Protein AF-A0A8K0DHV5-F1 (afdb_monomer_lite)

Organism: NCBI:txid2594499

Foldseek 3Di:
DPPDPDDDDDQDDDDDDPDPVDPDDDDGDDDLPDAWDKDWDKDFDADPVRDTPDMDIQADPVRPPDIDTDHHPDPPDPVVVVVVVVVVVVVVVVVVVVVVVVVVVVVVVVVD

Secondary structure (DSSP, 8-state):
-TT--S-------------TT-------PPPTTS-SEEE--EEEEE-TT--EEEEEESS-TTS-SS-EEE----S--HHHHHHHHHHHHHHHHHHHHHHHHHHHHHHHHTT-

Sequence (112 aa):
MNKDKTCQFTIANVPYDASPQSNQSLDWTIGKDVPTATYFVRAYAYDSAGEEVAFGQTTDAKKTMNLFEIQGISGRHISLEIASICFFAFSVVSLFGFFLVEKRKNRRLTNN

Structure (mmCIF, N/CA/C/O backbone):
data_AF-A0A8K0DHV5-F1
#
_entry.id   AF-A0A8K0DHV5-F1
#
loop_
_atom_site.group_PDB
_atom_site.id
_atom_site.type_symbol
_atom_site.label_atom_id
_atom_site.label_alt_id
_atom_site.label_comp_id
_atom_site.label_asym_id
_atom_site.label_entity_id
_atom_site.label_seq_id
_atom_site.pdbx_PDB_ins_code
_atom_site.Cartn_x
_atom_site.Cartn_y
_atom_site.Cartn_z
_atom_site.occupancy
_atom_site.B_iso_or_equiv
_atom_site.auth_seq_id
_atom_site.auth_comp_id
_atom_site.auth_asym_id
_atom_site.auth_atom_id
_atom_site.pdbx_PDB_model_num
ATOM 1 N N . MET A 1 1 ? 14.924 -15.359 -4.840 1.00 45.59 1 MET A N 1
ATOM 2 C CA . MET A 1 1 ? 13.926 -14.417 -4.278 1.00 45.59 1 MET A CA 1
ATOM 3 C C . MET A 1 1 ? 13.125 -14.938 -3.070 1.00 45.59 1 MET A C 1
ATOM 5 O O . MET A 1 1 ? 12.117 -14.347 -2.734 1.00 45.59 1 MET A O 1
ATOM 9 N N . ASN A 1 2 ? 13.568 -15.972 -2.337 1.00 51.31 2 ASN A N 1
ATOM 10 C CA . ASN A 1 2 ? 12.712 -16.662 -1.347 1.00 51.31 2 ASN A CA 1
ATOM 11 C C . ASN A 1 2 ? 12.910 -16.240 0.130 1.00 51.31 2 ASN A C 1
ATOM 13 O O . ASN A 1 2 ? 12.532 -16.970 1.039 1.00 51.31 2 ASN A O 1
ATOM 17 N N . LYS A 1 3 ? 13.572 -15.103 0.392 1.00 61.62 3 LYS A N 1
ATOM 18 C CA . LYS A 1 3 ? 13.890 -14.634 1.762 1.00 61.62 3 LYS A CA 1
ATOM 19 C C . LYS A 1 3 ? 13.349 -13.244 2.088 1.00 61.62 3 LYS A C 1
ATOM 21 O O . LYS A 1 3 ? 13.577 -12.756 3.193 1.00 61.62 3 LYS A O 1
ATOM 26 N N . ASP A 1 4 ? 12.664 -12.604 1.147 1.00 65.88 4 ASP A N 1
ATOM 27 C CA . ASP A 1 4 ? 12.037 -11.321 1.421 1.00 65.88 4 ASP A CA 1
ATOM 28 C C . ASP A 1 4 ? 10.738 -11.553 2.200 1.00 65.88 4 ASP A C 1
ATOM 30 O O . ASP A 1 4 ? 9.826 -12.215 1.718 1.00 65.88 4 ASP A O 1
ATOM 34 N N . LYS A 1 5 ? 10.689 -11.051 3.436 1.00 73.88 5 LYS A N 1
ATOM 35 C CA . LYS A 1 5 ? 9.542 -11.203 4.345 1.00 73.88 5 LYS A CA 1
ATOM 36 C C . LYS A 1 5 ? 8.532 -10.060 4.223 1.00 73.88 5 LYS A C 1
ATOM 38 O O . LYS A 1 5 ? 7.635 -9.946 5.053 1.00 73.88 5 LYS A O 1
ATOM 43 N N . THR A 1 6 ? 8.710 -9.170 3.253 1.00 82.62 6 THR A N 1
ATOM 44 C CA . THR A 1 6 ? 7.828 -8.016 3.074 1.00 82.62 6 THR A CA 1
ATOM 45 C C . THR A 1 6 ? 6.590 -8.400 2.264 1.00 82.62 6 THR A C 1
ATOM 47 O O . THR A 1 6 ? 6.677 -9.126 1.276 1.00 82.62 6 THR A O 1
ATOM 50 N N . CYS A 1 7 ? 5.424 -7.916 2.694 1.00 83.94 7 CYS A N 1
ATOM 51 C CA . CYS A 1 7 ? 4.184 -8.056 1.934 1.00 83.94 7 CYS A CA 1
ATOM 52 C C . CYS A 1 7 ? 4.230 -7.104 0.734 1.00 83.94 7 CYS A C 1
ATOM 54 O O . CYS A 1 7 ? 4.509 -5.917 0.904 1.00 83.94 7 CYS A O 1
ATOM 56 N N . GLN A 1 8 ? 3.993 -7.622 -0.470 1.00 86.75 8 GLN A N 1
ATOM 57 C CA . GLN A 1 8 ? 4.061 -6.843 -1.704 1.00 86.75 8 GLN A CA 1
ATOM 58 C C . GLN A 1 8 ? 2.657 -6.523 -2.211 1.00 86.75 8 GLN A C 1
ATOM 60 O O . GLN A 1 8 ? 1.790 -7.392 -2.243 1.00 86.75 8 GLN A O 1
ATOM 65 N N . PHE A 1 9 ? 2.468 -5.277 -2.638 1.00 89.00 9 PHE A N 1
ATOM 66 C CA . PHE A 1 9 ? 1.252 -4.799 -3.285 1.00 89.00 9 PHE A CA 1
ATOM 67 C C . PHE A 1 9 ? 1.634 -4.252 -4.655 1.00 89.00 9 PHE A C 1
ATOM 69 O O . PHE A 1 9 ? 2.598 -3.494 -4.777 1.00 89.00 9 PHE A O 1
ATOM 76 N N . THR A 1 10 ? 0.898 -4.657 -5.689 1.00 90.38 10 THR A N 1
ATOM 77 C CA . THR A 1 10 ? 1.138 -4.147 -7.041 1.00 90.38 10 THR A CA 1
ATOM 78 C C . THR A 1 10 ? 0.528 -2.756 -7.150 1.00 90.38 10 THR A C 1
ATOM 80 O O . THR A 1 10 ? -0.682 -2.601 -7.024 1.00 90.38 10 THR A O 1
ATOM 83 N N . ILE A 1 11 ? 1.377 -1.754 -7.373 1.00 90.31 11 ILE A N 1
ATOM 84 C CA . ILE A 1 11 ? 0.965 -0.359 -7.575 1.00 90.31 11 ILE A CA 1
ATOM 85 C C . ILE A 1 11 ? 0.481 -0.159 -9.018 1.00 90.31 11 ILE A C 1
ATOM 87 O O . ILE A 1 11 ? -0.624 0.329 -9.242 1.00 90.31 11 ILE A O 1
ATOM 91 N N . ALA A 1 12 ? 1.293 -0.577 -9.993 1.00 89.44 12 ALA A N 1
ATOM 92 C CA . ALA A 1 12 ? 0.946 -0.602 -11.408 1.00 89.44 12 ALA A CA 1
ATO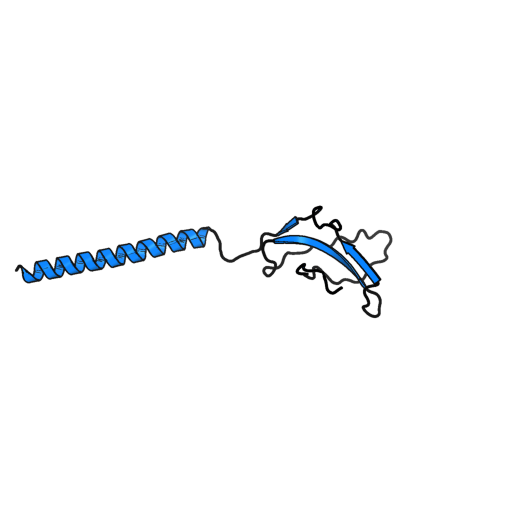M 93 C C . ALA A 1 12 ? 1.827 -1.591 -12.178 1.00 89.44 12 ALA A C 1
ATOM 95 O O . ALA A 1 12 ? 2.909 -1.962 -11.726 1.00 89.44 12 ALA A O 1
ATOM 96 N N . ASN A 1 13 ? 1.354 -1.974 -13.361 1.00 91.00 13 ASN A N 1
ATOM 97 C CA . ASN A 1 13 ? 2.111 -2.707 -14.366 1.00 91.00 13 ASN A CA 1
ATOM 98 C C . ASN A 1 13 ? 1.895 -1.998 -15.708 1.00 91.00 13 ASN A C 1
ATOM 100 O O . ASN A 1 13 ? 0.797 -2.058 -16.265 1.00 91.00 13 ASN A O 1
ATOM 104 N N . VAL A 1 14 ? 2.903 -1.259 -16.166 1.00 87.69 14 VAL A N 1
ATOM 105 C CA . VAL A 1 14 ? 2.820 -0.408 -17.359 1.00 87.69 14 VAL A CA 1
ATOM 106 C C . VAL A 1 14 ? 4.005 -0.672 -18.288 1.00 87.69 14 VAL A C 1
ATOM 108 O O . VAL A 1 14 ? 5.094 -0.976 -17.798 1.00 87.69 14 VAL A O 1
ATOM 111 N N . PRO A 1 15 ? 3.829 -0.545 -19.616 1.00 87.31 15 PRO A N 1
ATOM 112 C CA . PRO A 1 15 ? 4.944 -0.599 -20.552 1.00 87.31 15 PRO A CA 1
ATOM 113 C C . PRO A 1 15 ? 5.969 0.501 -20.264 1.00 87.31 15 PRO A C 1
ATOM 115 O O . PRO A 1 15 ? 5.610 1.629 -19.922 1.00 87.31 15 PRO A O 1
ATOM 118 N N . TYR A 1 16 ? 7.247 0.178 -20.448 1.00 83.19 16 TYR A N 1
ATOM 119 C CA . TYR A 1 16 ? 8.313 1.170 -20.379 1.00 83.19 16 TYR A CA 1
ATOM 120 C C . TYR A 1 16 ? 8.198 2.158 -21.550 1.00 83.19 16 TYR A C 1
ATOM 122 O O . TYR A 1 16 ? 8.096 1.739 -22.705 1.00 83.19 16 TYR A O 1
ATOM 130 N N . ASP A 1 17 ? 8.231 3.459 -21.257 1.00 81.94 17 ASP A N 1
ATOM 131 C CA . ASP A 1 17 ? 8.279 4.516 -22.269 1.00 81.94 17 ASP A CA 1
ATOM 132 C C . ASP A 1 17 ? 9.731 4.980 -22.415 1.00 81.94 17 ASP A C 1
ATOM 134 O O . ASP A 1 17 ? 10.318 5.525 -21.485 1.00 81.94 17 ASP A O 1
ATOM 138 N N . ALA A 1 18 ? 10.325 4.737 -23.583 1.00 77.81 18 ALA A N 1
ATOM 139 C CA . ALA A 1 18 ? 11.706 5.115 -23.878 1.00 77.81 18 ALA A CA 1
ATOM 140 C C . ALA A 1 18 ? 11.850 6.578 -24.346 1.00 77.81 18 ALA A C 1
ATOM 142 O O . ALA A 1 18 ? 12.936 6.981 -24.774 1.00 77.81 18 ALA A O 1
ATOM 143 N N . SER A 1 19 ? 10.774 7.372 -24.315 1.00 79.81 19 SER A N 1
ATOM 144 C CA . SER A 1 19 ? 10.789 8.762 -24.766 1.00 79.81 19 SER A CA 1
ATOM 145 C C . SER A 1 19 ? 11.746 9.631 -23.924 1.00 79.81 19 SER A C 1
ATOM 147 O O . SER A 1 19 ? 11.651 9.635 -22.692 1.00 79.81 19 SER A O 1
ATOM 149 N N . PRO A 1 20 ? 12.642 10.420 -24.551 1.00 64.69 20 PRO A N 1
ATOM 150 C CA . PRO A 1 20 ? 13.701 11.173 -23.869 1.00 64.69 20 PRO A CA 1
ATOM 151 C C . PRO A 1 20 ? 13.216 12.326 -22.967 1.00 64.69 20 PRO A C 1
ATOM 153 O O . PRO A 1 20 ? 14.026 12.908 -22.249 1.00 64.69 20 PRO A O 1
ATOM 156 N N . GLN A 1 21 ? 11.920 12.664 -22.969 1.00 59.97 21 GLN A N 1
ATOM 157 C CA . GLN A 1 21 ? 11.311 13.638 -22.047 1.00 59.97 21 GLN A CA 1
ATOM 158 C C . GLN A 1 21 ? 10.574 12.995 -20.855 1.00 59.97 21 GLN A C 1
ATOM 160 O O . GLN A 1 21 ? 9.997 13.712 -20.033 1.00 59.97 21 GLN A O 1
ATOM 165 N N . SER A 1 22 ? 10.552 11.664 -20.745 1.00 58.12 22 SER A N 1
ATOM 166 C CA . SER A 1 22 ? 9.665 10.965 -19.810 1.00 58.12 22 SER A CA 1
ATOM 167 C C . SER A 1 22 ? 10.289 10.765 -18.421 1.00 58.12 22 SER A C 1
ATOM 169 O O . SER A 1 22 ? 10.751 9.692 -18.045 1.00 58.12 22 SER A O 1
ATOM 171 N N . ASN A 1 23 ? 10.231 11.800 -17.580 1.00 66.88 23 ASN A N 1
ATOM 172 C CA . ASN A 1 23 ? 10.153 11.534 -16.143 1.00 66.88 23 ASN A CA 1
ATOM 173 C C . ASN A 1 23 ? 8.797 10.862 -15.892 1.00 66.88 23 ASN A C 1
ATOM 175 O O . ASN A 1 23 ? 7.771 11.538 -15.815 1.00 66.88 23 ASN A O 1
ATOM 179 N N . GLN A 1 24 ? 8.782 9.530 -15.851 1.00 74.56 24 GLN A N 1
ATOM 180 C CA . GLN A 1 24 ? 7.563 8.766 -15.618 1.00 74.56 24 GLN A CA 1
ATOM 181 C C . GLN A 1 24 ? 7.111 8.973 -14.168 1.00 74.56 24 GLN A C 1
ATOM 183 O O . GLN A 1 24 ? 7.698 8.430 -13.233 1.00 74.56 24 GLN A O 1
ATOM 188 N N . SER A 1 25 ? 6.070 9.783 -13.986 1.00 82.62 25 SER A N 1
ATOM 189 C CA . SER A 1 25 ? 5.342 9.889 -12.723 1.00 82.62 25 SER A CA 1
ATOM 190 C C . SER A 1 25 ? 4.069 9.062 -12.818 1.00 82.62 25 SER A C 1
ATOM 192 O O . SER A 1 25 ? 3.387 9.082 -13.842 1.00 82.62 25 SER A O 1
ATOM 194 N N . LEU A 1 26 ? 3.749 8.348 -11.746 1.00 86.94 26 LEU A N 1
ATOM 195 C CA . LEU A 1 26 ? 2.546 7.539 -11.642 1.00 86.94 26 LEU A CA 1
ATOM 196 C C . LEU A 1 26 ? 1.797 7.938 -10.376 1.00 86.94 26 LEU A C 1
ATOM 198 O O . LEU A 1 26 ? 2.315 7.784 -9.269 1.00 86.94 26 LEU A O 1
ATOM 202 N N . ASP A 1 27 ? 0.558 8.379 -10.550 1.00 90.06 27 ASP A N 1
ATOM 203 C CA . ASP A 1 27 ? -0.342 8.611 -9.433 1.00 90.06 27 ASP A CA 1
ATOM 204 C C . ASP A 1 27 ? -0.988 7.289 -9.022 1.00 90.06 27 ASP A C 1
ATOM 206 O O . ASP A 1 27 ? -1.664 6.624 -9.810 1.00 90.06 27 ASP A O 1
ATOM 210 N N . TRP A 1 28 ? -0.789 6.904 -7.764 1.00 89.06 28 TRP A N 1
ATOM 211 C CA . TRP A 1 28 ? -1.398 5.711 -7.194 1.00 89.06 28 TRP A CA 1
ATOM 212 C C . TRP A 1 28 ? -2.445 6.090 -6.155 1.00 89.06 28 TRP A C 1
ATOM 214 O O . TRP A 1 28 ? -2.146 6.713 -5.137 1.00 89.06 28 TRP A O 1
ATOM 224 N N . THR A 1 29 ? -3.689 5.679 -6.400 1.00 90.69 29 THR A N 1
ATOM 225 C CA . THR A 1 29 ? -4.750 5.772 -5.396 1.00 90.69 29 THR A CA 1
ATOM 226 C C . THR A 1 29 ? -4.688 4.547 -4.492 1.00 90.69 29 THR A C 1
ATOM 228 O O . THR A 1 29 ? -4.844 3.419 -4.955 1.00 90.69 29 THR A O 1
ATOM 231 N N . ILE A 1 30 ? -4.483 4.776 -3.197 1.00 89.06 30 ILE A N 1
ATOM 232 C CA . ILE A 1 30 ? -4.377 3.713 -2.195 1.00 89.06 30 ILE A CA 1
ATOM 233 C C . ILE A 1 30 ? -5.727 2.991 -2.067 1.00 89.06 30 ILE A C 1
ATOM 235 O O . ILE A 1 30 ? -6.751 3.604 -1.753 1.00 89.06 30 ILE A O 1
ATOM 239 N N . GLY A 1 31 ? -5.722 1.681 -2.319 1.00 86.69 31 GLY A N 1
ATOM 240 C CA . GLY A 1 31 ? -6.895 0.817 -2.192 1.00 86.69 31 GLY A CA 1
ATOM 241 C C . GLY A 1 31 ? -7.343 0.629 -0.740 1.00 86.69 31 GLY A C 1
ATOM 242 O O . GLY A 1 31 ? -6.556 0.749 0.198 1.00 86.69 31 GLY A O 1
ATOM 243 N N . LYS A 1 32 ? -8.627 0.305 -0.536 1.00 86.19 32 LYS A N 1
ATOM 244 C CA . LYS A 1 32 ? -9.196 0.042 0.806 1.00 86.19 32 LYS A CA 1
ATOM 245 C C . LYS A 1 32 ? -8.638 -1.228 1.459 1.00 86.19 32 LYS A C 1
ATOM 247 O O . LYS A 1 32 ? -8.757 -1.398 2.666 1.00 86.19 32 LYS A O 1
ATOM 252 N N . ASP A 1 33 ? -8.090 -2.121 0.651 1.00 86.19 33 ASP A N 1
ATOM 253 C CA . ASP A 1 33 ? -7.457 -3.381 1.027 1.00 86.19 33 ASP A CA 1
ATOM 254 C C . ASP A 1 33 ? -6.017 -3.206 1.534 1.00 86.19 33 ASP A C 1
ATOM 256 O O . ASP A 1 33 ? -5.467 -4.138 2.120 1.00 86.19 33 ASP A O 1
ATOM 260 N N . VAL A 1 34 ? -5.421 -2.020 1.366 1.00 88.88 34 VAL A N 1
ATOM 261 C CA . VAL A 1 34 ? -4.078 -1.714 1.867 1.00 88.88 34 VAL A CA 1
ATOM 262 C C . VAL A 1 34 ? -4.140 -1.443 3.379 1.00 88.88 34 VAL A C 1
ATOM 264 O O . VAL A 1 34 ? -4.778 -0.474 3.808 1.00 88.88 34 VAL A O 1
ATOM 267 N N . PRO A 1 35 ? -3.498 -2.275 4.222 1.00 89.12 35 PRO A N 1
ATOM 268 C CA . PRO A 1 35 ? -3.574 -2.123 5.670 1.00 89.12 35 PRO A CA 1
ATOM 269 C C . PRO A 1 35 ? -2.695 -0.980 6.185 1.00 89.12 35 PRO A C 1
ATOM 271 O O . PRO A 1 35 ? -1.728 -0.572 5.537 1.00 89.12 35 PRO A O 1
ATOM 274 N N . THR A 1 36 ? -2.989 -0.519 7.406 1.00 90.00 36 THR A N 1
ATOM 275 C CA . THR A 1 36 ? -2.121 0.421 8.123 1.00 90.00 36 THR A CA 1
ATOM 276 C C . THR A 1 36 ? -0.772 -0.221 8.424 1.00 90.00 36 THR A C 1
ATOM 278 O O . THR A 1 36 ? -0.705 -1.161 9.216 1.00 90.00 36 THR A O 1
ATOM 281 N N . ALA A 1 37 ? 0.291 0.272 7.790 1.00 91.06 37 ALA A N 1
ATOM 282 C CA . ALA A 1 37 ? 1.658 -0.199 7.992 1.00 91.06 37 ALA A CA 1
ATOM 283 C C . ALA A 1 37 ? 2.681 0.790 7.407 1.00 91.06 37 ALA A C 1
ATOM 285 O O . ALA A 1 37 ? 2.336 1.805 6.796 1.00 91.06 37 ALA A O 1
ATOM 286 N N . THR A 1 38 ? 3.959 0.464 7.585 1.00 92.62 38 THR A N 1
ATOM 287 C CA . THR A 1 38 ? 5.086 1.170 6.978 1.00 92.62 38 THR A CA 1
ATOM 288 C C . THR A 1 38 ? 5.489 0.501 5.665 1.00 92.62 38 THR A C 1
ATOM 290 O O . THR A 1 38 ? 5.728 -0.707 5.620 1.00 92.62 38 THR A O 1
ATOM 293 N N . TYR A 1 39 ? 5.598 1.296 4.607 1.00 92.44 39 TYR A N 1
ATOM 294 C CA . TYR A 1 39 ? 5.837 0.858 3.238 1.00 92.44 39 TYR A CA 1
ATOM 295 C C . TYR A 1 39 ? 7.079 1.522 2.636 1.00 92.44 39 TYR A C 1
ATOM 297 O O . TYR A 1 39 ? 7.576 2.545 3.107 1.00 92.44 39 TYR A O 1
ATOM 305 N N . PHE A 1 40 ? 7.578 0.910 1.566 1.00 93.88 40 PHE A N 1
ATOM 306 C CA . PHE A 1 40 ? 8.581 1.453 0.654 1.00 93.88 40 PHE A CA 1
ATOM 307 C C . PHE A 1 40 ? 8.215 1.016 -0.766 1.00 93.88 40 PHE A C 1
ATOM 309 O O . PHE A 1 40 ? 7.552 -0.010 -0.945 1.00 93.88 40 PHE A O 1
ATOM 316 N N . VAL A 1 41 ? 8.636 1.776 -1.776 1.00 92.62 41 VAL A N 1
ATOM 317 C CA . VAL A 1 41 ? 8.305 1.460 -3.172 1.00 92.62 41 VAL A CA 1
ATOM 318 C C . VAL A 1 41 ? 9.406 0.608 -3.787 1.00 92.62 41 VAL A C 1
ATOM 320 O O . VAL A 1 41 ? 10.598 0.808 -3.524 1.00 92.62 41 VAL A O 1
ATOM 323 N N . ARG A 1 42 ? 8.986 -0.344 -4.623 1.00 91.81 42 ARG A N 1
ATOM 324 C CA . ARG A 1 42 ? 9.846 -1.116 -5.512 1.00 91.81 42 ARG A CA 1
ATOM 325 C C . ARG A 1 42 ? 9.364 -1.011 -6.943 1.00 91.81 42 ARG A C 1
ATOM 327 O O . ARG A 1 42 ? 8.169 -1.121 -7.196 1.00 91.81 42 ARG A O 1
ATOM 334 N N . ALA A 1 43 ? 10.314 -0.822 -7.843 1.00 91.50 43 ALA A N 1
ATOM 335 C CA . ALA A 1 43 ? 10.103 -0.852 -9.276 1.00 91.50 43 ALA A CA 1
ATOM 336 C C . ALA A 1 43 ? 10.858 -2.052 -9.843 1.00 91.50 43 ALA A C 1
ATOM 338 O O . ALA A 1 43 ? 12.026 -2.263 -9.512 1.00 91.50 43 ALA A O 1
ATOM 339 N N . TYR A 1 44 ? 10.183 -2.824 -10.682 1.00 91.19 44 TYR A N 1
ATOM 340 C CA . TYR A 1 4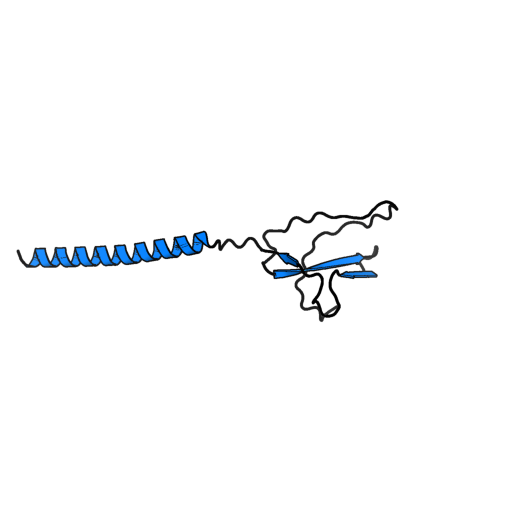4 ? 10.732 -3.994 -11.351 1.00 91.19 44 TYR A CA 1
ATOM 341 C C . TYR A 1 44 ? 10.697 -3.753 -12.855 1.00 91.19 44 TYR A C 1
ATOM 343 O O . TYR A 1 44 ? 9.705 -3.241 -13.374 1.00 91.19 44 TYR A O 1
ATOM 351 N N . ALA A 1 45 ? 11.778 -4.107 -13.538 1.00 91.44 45 ALA A N 1
ATOM 352 C CA . ALA A 1 45 ? 11.853 -4.122 -14.988 1.00 91.44 45 ALA A CA 1
ATOM 353 C C . ALA A 1 45 ? 11.801 -5.574 -15.456 1.00 91.44 45 ALA A C 1
ATOM 355 O O . ALA A 1 45 ? 12.592 -6.405 -15.002 1.00 91.44 45 ALA A O 1
ATOM 356 N N . TYR A 1 46 ? 10.880 -5.849 -16.372 1.00 92.62 46 TYR A N 1
ATOM 357 C CA . TYR A 1 46 ? 10.704 -7.156 -16.986 1.00 92.62 46 TYR A CA 1
ATOM 358 C C . TYR A 1 46 ? 11.030 -7.075 -18.474 1.00 92.62 46 TYR A C 1
ATOM 360 O O . TYR A 1 46 ? 10.774 -6.049 -19.110 1.00 92.62 46 TYR A O 1
ATOM 368 N N . ASP A 1 47 ? 11.599 -8.141 -19.025 1.00 91.69 47 ASP A N 1
ATOM 369 C CA . ASP A 1 47 ? 11.784 -8.271 -20.469 1.00 91.69 47 ASP A CA 1
ATOM 370 C C . ASP A 1 47 ? 10.510 -8.767 -21.181 1.00 91.69 47 ASP A C 1
ATOM 372 O O . ASP A 1 47 ? 9.442 -8.925 -20.585 1.00 91.69 47 ASP A O 1
ATOM 376 N N . SER A 1 48 ? 10.612 -9.012 -22.489 1.00 90.06 48 SER A N 1
ATOM 377 C CA . SER A 1 48 ? 9.499 -9.512 -23.303 1.00 90.06 48 SER A CA 1
ATOM 378 C C . SER A 1 48 ? 9.075 -10.947 -22.972 1.00 90.06 48 SER A C 1
ATOM 380 O O . SER A 1 48 ? 7.969 -11.339 -23.347 1.00 90.06 48 SER A O 1
ATOM 382 N N . ALA A 1 49 ? 9.919 -11.725 -22.289 1.00 93.69 49 ALA A N 1
ATOM 383 C CA . ALA A 1 49 ? 9.590 -13.055 -21.784 1.00 93.69 49 ALA A CA 1
ATOM 384 C C . ALA A 1 49 ? 8.938 -13.001 -20.388 1.00 93.69 49 ALA A C 1
ATOM 386 O O . ALA A 1 49 ? 8.461 -14.024 -19.894 1.00 93.69 49 ALA A O 1
ATOM 387 N N . GLY A 1 50 ? 8.866 -11.814 -19.774 1.00 89.12 50 GLY A N 1
ATOM 388 C CA . GLY A 1 50 ? 8.358 -11.618 -18.419 1.00 89.12 50 GLY A CA 1
ATOM 389 C C . GLY A 1 50 ? 9.383 -11.956 -17.337 1.00 89.12 50 GLY A C 1
ATOM 390 O O . GLY A 1 50 ? 9.002 -12.123 -16.176 1.00 89.12 50 GLY A O 1
ATOM 391 N N . GLU A 1 51 ? 10.666 -12.065 -17.687 1.00 93.50 51 GLU A N 1
ATOM 392 C CA . GLU A 1 51 ? 11.739 -12.290 -16.723 1.00 93.50 51 GLU A CA 1
ATOM 393 C C . GLU A 1 51 ? 12.175 -10.964 -16.093 1.00 93.50 51 GLU A C 1
ATOM 395 O O . GLU A 1 51 ? 12.318 -9.948 -16.772 1.00 93.50 51 GLU A O 1
ATOM 400 N N . GLU A 1 52 ? 12.364 -10.957 -14.769 1.00 91.75 52 GLU A N 1
ATOM 401 C CA . GLU A 1 52 ? 12.892 -9.792 -14.055 1.00 91.75 52 GLU A CA 1
ATOM 402 C C . GLU A 1 52 ? 14.348 -9.566 -14.478 1.00 91.75 52 GLU A C 1
ATOM 404 O O . GLU A 1 52 ? 15.224 -10.372 -14.164 1.00 91.75 52 GLU A O 1
ATOM 409 N N . VAL A 1 53 ? 14.613 -8.451 -15.157 1.00 93.12 53 VAL A N 1
ATOM 410 C CA . VAL A 1 53 ? 15.963 -8.089 -15.621 1.00 93.12 53 VAL A CA 1
ATOM 411 C C . VAL A 1 53 ? 16.628 -7.032 -14.746 1.00 93.12 53 VAL A C 1
ATOM 413 O O . VAL A 1 53 ? 17.854 -6.925 -14.729 1.00 93.12 53 VAL A O 1
ATOM 416 N N . ALA A 1 54 ? 15.842 -6.254 -14.000 1.00 91.25 54 ALA A N 1
ATOM 417 C CA . ALA A 1 54 ? 16.349 -5.300 -13.022 1.00 91.25 54 ALA A CA 1
ATOM 418 C C . ALA A 1 54 ? 15.285 -4.955 -11.975 1.00 91.25 54 ALA A C 1
ATOM 420 O O . ALA A 1 54 ? 14.084 -5.057 -12.224 1.00 91.25 54 ALA A O 1
ATOM 421 N N . PHE A 1 55 ? 15.726 -4.457 -10.821 1.00 90.94 55 PHE A N 1
ATOM 422 C CA . PHE A 1 55 ? 14.837 -3.853 -9.837 1.00 90.94 55 PHE A CA 1
ATOM 423 C C . PHE A 1 55 ? 15.504 -2.666 -9.138 1.00 90.94 55 PHE A C 1
ATOM 425 O O . PHE A 1 55 ? 16.728 -2.591 -9.009 1.00 90.94 55 PHE A O 1
ATOM 432 N N . GLY A 1 56 ? 14.676 -1.750 -8.649 1.00 90.38 56 GLY A N 1
ATOM 433 C CA . GLY A 1 56 ? 15.060 -0.638 -7.791 1.00 90.38 56 GLY A CA 1
ATOM 434 C C . GLY A 1 56 ? 14.110 -0.529 -6.604 1.00 90.38 56 GLY A C 1
ATOM 435 O O . GLY A 1 56 ? 12.952 -0.941 -6.672 1.00 90.38 56 GLY A O 1
ATOM 436 N N . GLN A 1 57 ? 14.592 0.021 -5.494 1.00 92.06 57 GLN A N 1
ATOM 437 C CA . GLN A 1 57 ? 13.779 0.261 -4.302 1.00 92.06 57 GLN A CA 1
ATOM 438 C C . GLN A 1 57 ? 14.130 1.609 -3.672 1.00 92.06 57 GLN A C 1
ATOM 440 O O . GLN A 1 57 ? 15.275 2.047 -3.756 1.00 92.06 57 GLN A O 1
ATOM 445 N N . THR A 1 58 ? 13.168 2.252 -3.008 1.00 92.56 58 THR A N 1
ATOM 446 C CA . THR A 1 58 ? 13.395 3.563 -2.367 1.00 92.56 58 THR A CA 1
ATOM 447 C C . THR A 1 58 ? 14.201 3.474 -1.067 1.00 92.56 58 THR A C 1
ATOM 449 O O . THR A 1 58 ? 14.776 4.468 -0.626 1.00 92.56 58 THR A O 1
ATOM 452 N N . THR A 1 59 ? 14.247 2.292 -0.448 1.00 92.56 59 THR A N 1
ATOM 453 C CA . THR A 1 59 ? 14.842 2.060 0.876 1.00 92.56 59 THR A CA 1
ATOM 454 C C . THR A 1 59 ? 16.245 1.444 0.815 1.00 92.56 59 THR A C 1
ATOM 456 O O . THR A 1 59 ? 16.649 0.852 -0.189 1.00 92.56 59 THR A O 1
ATOM 459 N N . ASP A 1 60 ? 16.997 1.546 1.909 1.00 88.19 60 ASP A N 1
ATOM 460 C CA . ASP A 1 60 ? 18.333 0.962 2.029 1.00 88.19 60 ASP A CA 1
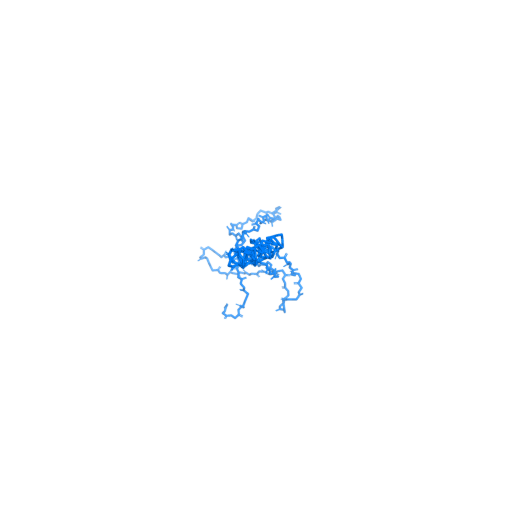ATOM 461 C C .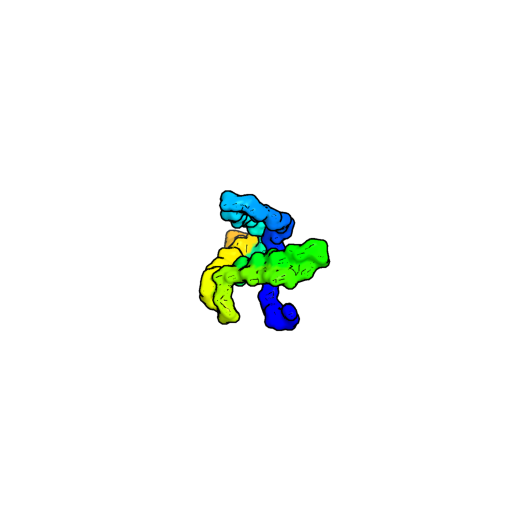 ASP A 1 60 ? 18.290 -0.559 2.287 1.00 88.19 60 ASP A C 1
ATOM 463 O O . ASP A 1 60 ? 17.242 -1.149 2.559 1.00 88.19 60 ASP A O 1
ATOM 467 N N . ALA A 1 61 ? 19.448 -1.224 2.230 1.00 84.44 61 ALA A N 1
ATOM 468 C CA . ALA A 1 61 ? 19.540 -2.673 2.431 1.00 84.44 61 ALA A CA 1
ATOM 469 C C . ALA A 1 61 ? 19.019 -3.133 3.808 1.00 84.44 61 ALA A C 1
ATOM 471 O O . ALA A 1 61 ? 18.526 -4.257 3.925 1.00 84.44 61 ALA A O 1
ATOM 472 N N . LYS A 1 62 ? 19.095 -2.273 4.836 1.00 85.12 62 LYS A N 1
ATOM 473 C CA . LYS A 1 62 ? 18.573 -2.558 6.181 1.00 85.12 62 LYS A CA 1
ATOM 474 C C . LYS A 1 62 ? 17.107 -2.150 6.356 1.00 85.12 62 LYS A C 1
ATOM 476 O O . LYS A 1 62 ? 16.545 -2.454 7.403 1.00 85.12 62 LYS A O 1
ATOM 481 N N . LYS A 1 63 ? 16.483 -1.522 5.350 1.00 84.75 63 LYS A N 1
ATOM 482 C CA . LYS A 1 63 ? 15.086 -1.054 5.361 1.00 84.75 63 LYS A CA 1
ATOM 483 C C . LYS A 1 63 ? 14.783 -0.078 6.503 1.00 84.75 63 LYS A C 1
ATOM 485 O O . LYS A 1 63 ? 13.847 -0.272 7.269 1.00 84.75 63 LYS A O 1
ATOM 490 N N . THR A 1 64 ? 15.612 0.949 6.638 1.00 86.31 64 THR A N 1
ATOM 491 C CA . THR A 1 64 ? 15.555 1.958 7.709 1.00 86.31 64 THR A CA 1
ATOM 492 C C . THR A 1 64 ? 15.338 3.381 7.202 1.00 86.31 64 THR A C 1
ATOM 494 O O . THR A 1 64 ? 14.903 4.234 7.970 1.00 86.31 64 THR A O 1
ATOM 497 N N . MET A 1 65 ? 15.603 3.649 5.922 1.00 89.69 65 MET A N 1
ATOM 498 C CA . MET A 1 65 ? 15.461 4.979 5.321 1.00 89.69 65 MET A CA 1
ATOM 499 C C . MET A 1 65 ? 14.381 5.013 4.233 1.00 89.69 65 MET A C 1
ATOM 501 O O . MET A 1 65 ? 14.088 3.990 3.610 1.00 89.69 65 MET A O 1
ATOM 505 N N . ASN A 1 66 ? 13.822 6.205 3.984 1.00 90.12 66 ASN A N 1
ATOM 506 C CA . ASN A 1 66 ? 12.833 6.485 2.928 1.00 90.12 66 ASN A CA 1
ATOM 507 C C . ASN A 1 66 ? 11.592 5.577 2.975 1.00 90.12 66 ASN A C 1
ATOM 509 O O . ASN A 1 66 ? 11.110 5.082 1.951 1.00 90.12 66 ASN A O 1
ATOM 513 N N . LEU A 1 67 ? 11.113 5.341 4.193 1.00 92.88 67 LEU A N 1
ATOM 514 C CA . LEU A 1 67 ? 9.866 4.648 4.467 1.00 92.88 67 LEU A CA 1
ATOM 515 C C . LEU A 1 67 ? 8.730 5.667 4.600 1.00 92.88 67 LEU A C 1
ATOM 517 O O . LEU A 1 67 ? 8.956 6.791 5.049 1.00 92.88 67 LEU A O 1
ATOM 521 N N . PHE A 1 68 ? 7.513 5.263 4.259 1.00 92.88 68 PHE A N 1
ATOM 522 C CA . PHE A 1 68 ? 6.310 6.073 4.447 1.00 92.88 68 PHE A CA 1
ATOM 523 C C . PHE A 1 68 ? 5.207 5.241 5.095 1.00 92.88 68 PHE A C 1
ATOM 525 O O . PHE A 1 68 ? 5.182 4.018 4.975 1.00 92.88 68 PHE A O 1
ATOM 532 N N . GLU A 1 69 ? 4.305 5.895 5.815 1.00 92.94 69 GLU A N 1
ATOM 533 C CA . GLU A 1 69 ? 3.203 5.229 6.503 1.00 92.94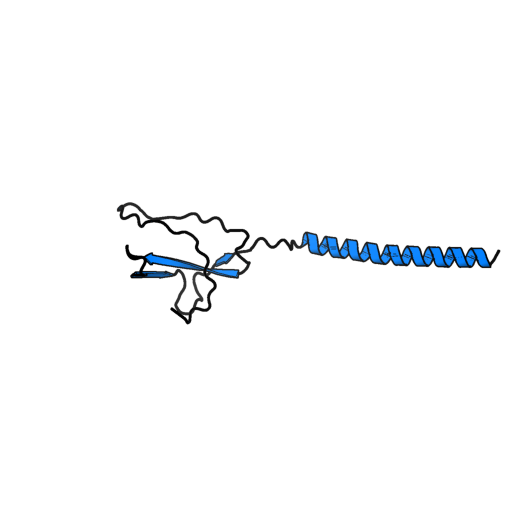 69 GLU A CA 1
ATOM 534 C C . GLU A 1 69 ? 1.909 5.411 5.714 1.00 92.94 69 GLU A C 1
ATOM 536 O O . GLU A 1 69 ? 1.562 6.522 5.313 1.00 92.94 69 GLU A O 1
ATOM 541 N N . ILE A 1 70 ? 1.190 4.312 5.501 1.00 91.06 70 ILE A N 1
ATOM 542 C CA . ILE A 1 70 ? -0.177 4.351 4.987 1.00 91.06 70 ILE A CA 1
ATOM 543 C C . ILE A 1 70 ? -1.101 4.119 6.173 1.00 91.06 70 ILE A C 1
ATOM 545 O O . ILE A 1 70 ? -0.921 3.151 6.908 1.00 91.06 70 ILE A O 1
ATOM 549 N N . GLN A 1 71 ? -2.104 4.979 6.336 1.00 88.12 71 GLN A N 1
ATOM 550 C CA . GLN A 1 71 ? -3.222 4.741 7.244 1.00 88.12 71 GLN A CA 1
ATOM 551 C C . GLN A 1 71 ? -4.347 4.079 6.448 1.00 88.12 71 GLN A C 1
ATOM 553 O O . GLN A 1 71 ? -5.015 4.726 5.642 1.00 88.12 71 GLN A O 1
ATOM 558 N N . GLY A 1 72 ? -4.526 2.775 6.643 1.00 82.81 72 GLY A N 1
ATOM 559 C CA . GLY A 1 72 ? -5.596 2.021 6.008 1.00 82.81 72 GLY A CA 1
ATOM 560 C C . GLY A 1 72 ? -6.968 2.463 6.516 1.00 82.81 72 GLY A C 1
ATOM 561 O O . GLY A 1 72 ? -7.141 2.848 7.676 1.00 82.81 72 GLY A O 1
ATOM 562 N N . ILE A 1 73 ? -7.976 2.368 5.651 1.00 74.38 73 ILE A N 1
ATOM 563 C CA . ILE A 1 73 ? -9.367 2.645 6.018 1.00 74.38 73 ILE A CA 1
ATOM 564 C C . ILE A 1 73 ? -9.912 1.420 6.754 1.00 74.38 73 ILE A C 1
ATOM 566 O O . ILE A 1 73 ? -10.559 0.552 6.172 1.00 74.38 73 ILE A O 1
ATOM 570 N N . SER A 1 74 ? -9.637 1.326 8.053 1.00 66.94 74 SER A N 1
ATOM 571 C CA . SER A 1 74 ? -10.305 0.337 8.895 1.00 66.94 74 SER A CA 1
ATOM 572 C C . SER A 1 74 ? -11.694 0.863 9.270 1.00 66.94 74 SER A C 1
ATOM 574 O O . SER A 1 74 ? -11.835 2.005 9.703 1.00 66.94 74 SER A O 1
ATOM 576 N N . GLY A 1 75 ? -12.737 0.035 9.160 1.00 61.56 75 GLY A N 1
ATOM 577 C CA . GLY A 1 75 ? -14.090 0.388 9.624 1.00 61.56 75 GLY A CA 1
ATOM 578 C C . GLY A 1 75 ? -14.186 0.664 11.136 1.00 61.56 75 GLY A C 1
ATOM 579 O O . GLY A 1 75 ? -15.247 1.032 11.636 1.00 61.56 75 GLY A O 1
ATOM 580 N N . ARG A 1 76 ? -13.082 0.508 11.875 1.00 64.50 76 ARG A N 1
ATOM 581 C CA . ARG A 1 76 ? -12.946 0.808 13.298 1.00 64.50 76 ARG A CA 1
ATOM 582 C C . ARG A 1 76 ? -12.598 2.288 13.487 1.00 64.50 76 ARG A C 1
ATOM 584 O O . ARG A 1 76 ? -11.491 2.649 13.874 1.00 64.50 76 ARG A O 1
ATOM 591 N N . HIS A 1 77 ? -13.558 3.162 13.200 1.00 70.88 77 HIS A N 1
ATOM 592 C CA . HIS A 1 77 ? -13.460 4.559 13.617 1.00 70.88 77 HIS A CA 1
ATOM 593 C C . HIS A 1 77 ? -13.574 4.658 15.146 1.00 70.88 77 HIS A C 1
ATOM 595 O O . HIS A 1 77 ? -14.438 4.020 15.747 1.00 70.88 77 HIS A O 1
ATOM 601 N N . ILE A 1 78 ? -12.761 5.521 15.769 1.00 77.81 78 ILE A N 1
ATOM 602 C CA . ILE A 1 78 ? -12.810 5.805 17.219 1.00 77.81 78 ILE A CA 1
ATOM 603 C C . ILE A 1 78 ? -14.229 6.218 17.655 1.00 77.81 78 ILE A C 1
ATOM 605 O O . ILE A 1 78 ? -14.684 5.865 18.741 1.00 77.81 78 ILE A O 1
ATOM 609 N N . SER A 1 79 ? -14.971 6.907 16.783 1.00 81.88 79 SER A N 1
ATOM 610 C CA . SER A 1 79 ? -16.368 7.280 17.024 1.00 81.88 79 SER A CA 1
ATOM 611 C C . SER A 1 79 ? -17.293 6.075 17.219 1.00 81.88 79 SER A C 1
ATOM 613 O O . SER A 1 79 ? -18.183 6.129 18.066 1.00 81.88 79 SER A O 1
ATOM 615 N N . LEU A 1 80 ? -17.078 4.985 16.478 1.00 83.31 80 LEU A N 1
ATOM 616 C CA . LEU A 1 80 ? -17.872 3.761 16.588 1.00 83.31 80 LEU A CA 1
ATOM 617 C C . LEU A 1 80 ? -17.567 3.037 17.903 1.00 83.31 80 LEU A C 1
ATOM 619 O O . LEU A 1 80 ? -18.481 2.541 18.559 1.00 83.31 80 LEU A O 1
ATOM 623 N N . GLU A 1 81 ? -16.302 3.046 18.329 1.00 85.19 81 GLU A N 1
ATOM 624 C CA . GLU A 1 81 ? -15.886 2.475 19.612 1.00 85.19 81 GLU A CA 1
ATOM 625 C C . GLU A 1 81 ? -16.540 3.225 20.784 1.00 85.19 81 GLU A C 1
ATOM 627 O O . GLU A 1 81 ? -17.197 2.604 21.623 1.00 85.19 81 GLU A O 1
ATOM 632 N N . ILE A 1 82 ? -16.489 4.561 20.775 1.00 90.62 82 ILE A N 1
ATOM 633 C CA . ILE A 1 82 ? -17.148 5.401 21.789 1.00 90.62 82 ILE A CA 1
ATOM 634 C C . ILE A 1 82 ? -18.666 5.168 21.802 1.00 90.62 82 ILE A C 1
ATOM 636 O O . ILE A 1 82 ? -19.246 4.947 22.868 1.00 90.62 82 ILE A O 1
ATOM 640 N N . ALA A 1 83 ? -19.313 5.168 20.632 1.00 90.81 83 ALA A N 1
ATOM 641 C CA . ALA A 1 83 ? -20.752 4.934 20.531 1.00 90.81 83 ALA A CA 1
ATOM 642 C C . ALA A 1 83 ? -21.148 3.563 21.107 1.00 90.81 83 ALA A C 1
ATOM 644 O O . ALA A 1 83 ? -22.127 3.465 21.851 1.00 90.81 83 ALA A O 1
ATOM 645 N N . SER A 1 84 ? -20.366 2.516 20.823 1.00 93.19 84 SER A N 1
ATOM 646 C CA . SER A 1 84 ? -20.622 1.166 21.335 1.00 93.19 84 SER A CA 1
ATOM 647 C C . SER A 1 84 ? -20.588 1.097 22.866 1.00 93.19 84 SER A C 1
ATOM 649 O O . SER A 1 84 ? -21.482 0.500 23.466 1.00 93.19 84 SER A O 1
ATOM 651 N N . ILE A 1 85 ? -19.627 1.773 23.509 1.00 95.94 85 ILE A N 1
ATOM 652 C CA . ILE A 1 85 ? -19.499 1.827 24.973 1.00 95.94 85 ILE A CA 1
ATOM 653 C C . ILE A 1 85 ? -20.714 2.521 25.594 1.00 95.94 85 ILE A C 1
ATOM 655 O O . ILE A 1 85 ? -21.284 2.015 26.564 1.00 95.94 85 ILE A O 1
ATOM 659 N N . CYS A 1 86 ? -21.150 3.647 25.022 1.00 96.56 86 CYS A N 1
ATOM 660 C CA . CYS A 1 86 ? -22.334 4.363 25.495 1.00 96.56 86 CYS A CA 1
ATOM 661 C C . CYS A 1 86 ? -23.605 3.508 25.382 1.00 96.56 86 CYS A C 1
ATOM 663 O O . CYS A 1 86 ? -24.362 3.411 26.351 1.00 96.56 86 CYS A O 1
ATOM 665 N N . PHE A 1 87 ? -23.831 2.857 24.235 1.00 95.94 87 PHE A N 1
ATOM 666 C CA . PHE A 1 87 ? -25.004 1.999 24.038 1.00 95.94 87 PHE A CA 1
ATOM 667 C C . PHE A 1 87 ? -24.983 0.764 24.940 1.00 95.94 87 PHE A C 1
ATOM 669 O O . PHE A 1 87 ? -26.017 0.405 25.508 1.00 95.94 87 PHE A O 1
ATOM 676 N N . PHE A 1 88 ? -23.815 0.151 25.132 1.00 97.06 88 PHE A N 1
ATOM 677 C CA . PHE A 1 88 ? -23.644 -0.966 26.056 1.00 97.06 88 PHE A CA 1
ATOM 678 C C . PHE A 1 88 ? -23.985 -0.559 27.494 1.00 97.06 88 PHE A C 1
ATOM 680 O O . PHE A 1 88 ? -24.819 -1.198 28.140 1.00 97.06 88 PHE A O 1
ATOM 687 N N . ALA A 1 89 ? -23.403 0.542 27.979 1.00 97.88 89 ALA A N 1
ATOM 688 C CA . ALA A 1 89 ? -23.665 1.043 29.324 1.00 97.88 89 ALA A CA 1
ATOM 689 C C . ALA A 1 89 ? -25.152 1.375 29.522 1.00 97.88 89 ALA A C 1
ATOM 691 O O . ALA A 1 89 ? -25.747 0.977 30.526 1.00 97.88 89 ALA A O 1
ATOM 692 N N . PHE A 1 90 ? -25.780 2.035 28.544 1.00 97.25 90 PHE A N 1
ATOM 693 C CA . PHE A 1 90 ? -27.206 2.357 28.590 1.00 97.25 90 PHE A CA 1
ATOM 694 C C . PHE A 1 90 ? -28.084 1.099 28.637 1.00 97.25 90 PHE A C 1
ATOM 696 O O . PHE A 1 90 ? -29.026 1.027 29.430 1.00 97.25 90 PHE A O 1
ATOM 703 N N . SER A 1 91 ? -27.762 0.079 27.838 1.00 97.62 91 SER A N 1
ATOM 704 C CA . SER A 1 91 ? -28.494 -1.191 27.835 1.00 97.62 91 SER A CA 1
ATOM 705 C C . SER A 1 91 ? -28.402 -1.913 29.181 1.00 97.62 91 SER A C 1
ATOM 707 O O . SER A 1 91 ? -29.405 -2.426 29.671 1.00 97.62 91 SER A O 1
ATOM 709 N N . VAL A 1 92 ? -27.221 -1.946 29.805 1.00 97.62 92 VAL A N 1
ATOM 710 C CA . VAL A 1 92 ? -27.043 -2.597 31.112 1.00 97.62 92 VAL A CA 1
ATOM 711 C C . VAL A 1 92 ? -27.791 -1.826 32.200 1.00 97.62 92 VAL A C 1
ATOM 713 O O . VAL A 1 92 ? -28.550 -2.418 32.968 1.00 97.62 92 VAL A O 1
ATOM 716 N N . VAL A 1 93 ? -27.633 -0.500 32.249 1.00 97.50 93 VAL A N 1
ATOM 717 C CA . VAL A 1 93 ? -28.291 0.342 33.260 1.00 97.50 93 VAL A CA 1
ATOM 718 C C . VAL A 1 93 ? -29.812 0.270 33.140 1.00 97.50 93 VAL A C 1
ATOM 720 O O . VAL A 1 93 ? -30.493 0.120 34.154 1.00 97.50 93 VAL A O 1
ATOM 723 N N . SER A 1 94 ? -30.353 0.336 31.922 1.00 96.00 94 SER A N 1
ATOM 724 C CA . SER A 1 94 ? -31.797 0.217 31.699 1.00 96.00 94 SER A CA 1
ATOM 725 C C . SER A 1 94 ? -32.325 -1.150 32.135 1.00 96.00 94 SER A C 1
ATOM 727 O O . SER A 1 94 ? -33.316 -1.195 32.864 1.00 96.00 94 SER A O 1
ATOM 729 N N . LEU A 1 95 ? -31.637 -2.246 31.799 1.00 95.88 95 LEU A N 1
ATOM 730 C CA . LEU A 1 95 ? -32.018 -3.597 32.223 1.00 95.88 95 LEU A CA 1
ATOM 731 C C . LEU A 1 95 ? -32.067 -3.733 33.755 1.00 95.88 95 LEU A C 1
ATOM 733 O O . LEU A 1 95 ? -33.064 -4.201 34.309 1.00 95.88 95 LEU A O 1
ATOM 737 N N . PHE A 1 96 ? -31.029 -3.272 34.458 1.00 96.31 96 PHE A N 1
ATOM 738 C CA . PHE A 1 96 ? -31.020 -3.269 35.926 1.00 96.31 96 PHE A CA 1
ATOM 739 C C . PHE A 1 96 ? -32.103 -2.354 36.511 1.00 96.31 96 PHE A C 1
ATOM 741 O O . PHE A 1 96 ? -32.755 -2.718 37.492 1.00 96.31 96 PHE A O 1
ATOM 748 N N . GLY A 1 97 ? -32.329 -1.189 35.902 1.00 94.88 97 GLY A N 1
ATOM 749 C CA . GLY A 1 97 ? -33.403 -0.274 36.279 1.00 94.88 97 GLY A CA 1
ATOM 750 C C . GLY A 1 97 ? -34.779 -0.938 36.200 1.00 94.88 97 GLY A C 1
ATOM 751 O O . GLY A 1 97 ? -35.532 -0.896 37.177 1.00 94.88 97 GLY A O 1
ATOM 752 N N . PHE A 1 98 ? -35.077 -1.614 35.087 1.00 94.62 98 PHE A N 1
ATOM 753 C CA . PHE A 1 98 ? -36.324 -2.361 34.905 1.00 94.62 98 PHE A CA 1
ATOM 754 C C . PHE A 1 98 ? -36.491 -3.462 35.957 1.00 94.62 98 PHE A C 1
ATOM 756 O O . PHE A 1 98 ? -37.535 -3.506 36.613 1.00 94.62 98 PHE A O 1
ATOM 763 N N . PHE A 1 99 ? -35.456 -4.269 36.217 1.00 93.19 99 PHE A N 1
ATOM 764 C CA . PHE A 1 99 ? -35.518 -5.308 37.253 1.00 93.19 99 PHE A CA 1
ATOM 765 C C . PHE A 1 99 ? -35.779 -4.749 38.659 1.00 93.19 99 PHE A C 1
ATOM 767 O O . PHE A 1 99 ? -36.542 -5.328 39.438 1.00 93.19 99 PHE A O 1
ATOM 774 N N . LEU A 1 100 ? -35.173 -3.611 39.016 1.00 92.06 100 LEU A N 1
ATOM 775 C CA . LEU A 1 100 ? -35.402 -2.980 40.320 1.00 92.06 100 LEU A CA 1
ATOM 776 C C . LEU A 1 100 ? -36.825 -2.425 40.452 1.00 92.06 100 LEU A C 1
ATOM 778 O O . LEU A 1 100 ? -37.427 -2.538 41.526 1.00 92.06 100 LEU A O 1
ATOM 782 N N . VAL A 1 101 ? -37.368 -1.836 39.384 1.00 93.00 101 VAL A N 1
ATOM 783 C CA . VAL A 1 101 ? -38.757 -1.356 39.347 1.00 93.00 101 VAL A CA 1
ATOM 784 C C . VAL A 1 101 ? -39.730 -2.524 39.482 1.00 93.00 101 VAL A C 1
ATOM 786 O O . VAL A 1 101 ? -40.628 -2.461 40.325 1.00 93.00 101 VAL A O 1
ATOM 789 N N . GLU A 1 102 ? -39.524 -3.607 38.734 1.00 89.19 102 GLU A N 1
ATOM 790 C CA . GLU A 1 102 ? -40.352 -4.814 38.802 1.00 89.19 102 GLU A CA 1
ATOM 791 C C . GLU A 1 102 ? -40.335 -5.429 40.210 1.00 89.19 102 GLU A C 1
ATOM 793 O O . GLU A 1 102 ? -41.388 -5.663 40.812 1.00 89.19 102 GLU A O 1
ATOM 798 N N . LYS A 1 103 ? -39.149 -5.560 40.819 1.00 85.44 103 LYS A N 1
ATOM 799 C CA . LYS A 1 103 ? -38.999 -6.059 42.195 1.00 85.44 103 LYS A CA 1
ATOM 800 C C . LYS A 1 103 ? -39.728 -5.188 43.222 1.00 85.44 103 LYS A C 1
ATOM 802 O O . LYS A 1 103 ? -40.317 -5.712 44.170 1.00 85.44 103 LYS A O 1
ATOM 807 N N . ARG A 1 104 ? -39.701 -3.860 43.061 1.00 82.25 104 ARG A N 1
ATOM 808 C CA . ARG A 1 104 ? -40.447 -2.930 43.930 1.00 82.25 104 ARG A CA 1
ATOM 809 C C . ARG A 1 104 ? -41.957 -3.059 43.735 1.00 82.25 104 ARG A C 1
ATOM 811 O O . ARG A 1 104 ? -42.686 -2.990 44.722 1.00 82.25 104 ARG A O 1
ATOM 818 N N . LYS A 1 105 ? -42.419 -3.257 42.498 1.00 81.25 105 LYS A N 1
ATOM 819 C CA . LYS A 1 105 ? -43.841 -3.432 42.177 1.00 81.25 105 LYS A CA 1
ATOM 820 C C . LYS A 1 105 ? -44.393 -4.717 42.804 1.00 81.25 105 LYS A C 1
ATOM 822 O O . LYS A 1 105 ? -45.408 -4.652 43.490 1.00 81.25 105 LYS A O 1
ATOM 827 N N . ASN A 1 106 ? -43.658 -5.826 42.694 1.00 74.44 106 ASN A N 1
ATOM 828 C CA . ASN A 1 106 ? -44.040 -7.106 43.301 1.00 74.44 106 ASN A CA 1
ATOM 829 C C . ASN A 1 106 ? -44.079 -7.036 44.836 1.00 74.44 106 ASN A C 1
ATOM 831 O O . ASN A 1 106 ? -45.019 -7.539 45.438 1.00 74.44 106 ASN A O 1
ATOM 835 N N . ARG A 1 107 ? -43.129 -6.337 45.478 1.00 69.62 107 ARG A N 1
ATOM 836 C CA . ARG A 1 107 ? -43.155 -6.124 46.941 1.00 69.62 107 ARG A CA 1
ATOM 837 C C . ARG A 1 107 ? -44.323 -5.260 47.425 1.00 69.62 107 ARG A C 1
ATOM 839 O O . ARG A 1 107 ? -44.799 -5.466 48.534 1.00 69.62 107 ARG A O 1
ATOM 846 N N . AR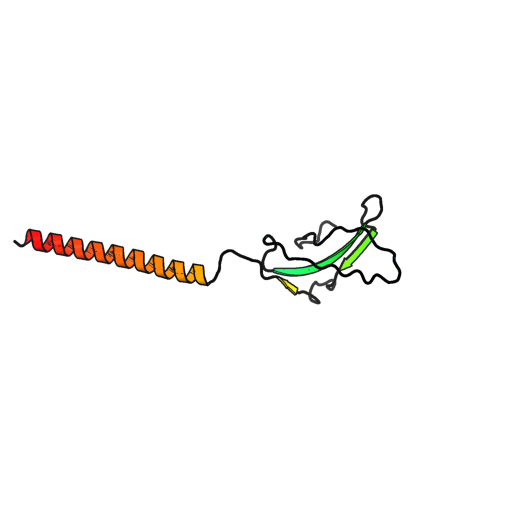G A 1 108 ? -44.758 -4.267 46.640 1.00 65.44 108 ARG A N 1
ATOM 847 C CA . ARG A 1 108 ? -45.934 -3.447 46.986 1.00 65.44 108 ARG A CA 1
ATOM 848 C C . ARG A 1 108 ? -47.237 -4.234 46.854 1.00 65.44 108 ARG A C 1
ATOM 850 O O . ARG A 1 108 ? -48.133 -4.019 47.653 1.00 65.44 108 ARG A O 1
ATOM 857 N N . LEU A 1 109 ? -47.321 -5.141 45.880 1.00 63.62 109 LEU A N 1
ATOM 858 C CA . LEU A 1 109 ? -48.484 -6.008 45.663 1.00 63.62 109 LEU A CA 1
ATOM 859 C C . LEU A 1 109 ? -48.667 -7.068 46.757 1.00 63.62 109 LEU A C 1
ATOM 861 O O . LEU A 1 109 ? -49.796 -7.433 47.036 1.00 63.62 109 LEU A O 1
ATOM 865 N N . THR A 1 110 ? -47.590 -7.541 47.389 1.00 59.12 110 THR A N 1
ATOM 866 C CA . THR A 1 110 ? -47.663 -8.511 48.500 1.00 59.12 110 THR A CA 1
ATOM 867 C C . THR A 1 110 ? -47.948 -7.891 49.872 1.00 59.12 110 THR A C 1
ATOM 869 O O . THR A 1 110 ? -48.196 -8.631 50.814 1.00 59.12 110 THR A O 1
ATOM 872 N N . ASN A 1 111 ? -47.857 -6.563 50.008 1.00 56.69 111 ASN A N 1
ATOM 873 C CA . ASN A 1 111 ? -48.043 -5.844 51.278 1.00 56.69 111 ASN A CA 1
ATOM 874 C C . ASN A 1 111 ? -49.392 -5.094 51.371 1.00 56.69 111 ASN A C 1
ATOM 876 O O . ASN A 1 111 ? -49.590 -4.354 52.334 1.00 56.69 111 ASN A O 1
ATOM 880 N N . ASN A 1 112 ? -50.275 -5.261 50.382 1.00 49.78 112 ASN A N 1
ATOM 881 C CA . ASN A 1 112 ? -51.676 -4.816 50.383 1.00 49.78 112 ASN A CA 1
ATOM 882 C C . ASN A 1 112 ? -52.591 -6.038 50.467 1.00 49.78 112 ASN A C 1
ATOM 884 O O . ASN A 1 112 ? -53.710 -5.874 50.995 1.00 49.78 112 ASN A O 1
#

Radius of gyration: 29.26 Å; chains: 1; bounding box: 71×30×76 Å

pLDDT: mean 84.73, std 11.78, range [45.59, 97.88]

InterPro domains:
  IPR016605 High-affinity nitrate transporter [PF16974] (1-75)
  IPR016605 High-affinity nitrate transporter [PTHR34806] (1-107)